Protein AF-A0A8J3FT54-F1 (afdb_monomer_lite)

Radius of gyration: 15.48 Å; chains: 1; bounding box: 40×17×42 Å

Organism: NCBI:txid907463

Structure (mmCIF, N/CA/C/O backbone):
data_AF-A0A8J3FT54-F1
#
_entry.id   AF-A0A8J3FT54-F1
#
loop_
_atom_site.group_PDB
_atom_site.id
_atom_site.type_symbol
_atom_site.label_atom_id
_atom_site.label_alt_id
_atom_site.label_comp_id
_atom_site.label_asym_id
_atom_site.label_entity_id
_atom_site.label_seq_id
_atom_site.pdbx_PDB_ins_code
_atom_site.Cartn_x
_atom_site.Cartn_y
_atom_site.Cartn_z
_atom_site.occupancy
_atom_site.B_iso_or_equiv
_atom_site.auth_seq_id
_atom_site.auth_comp_id
_atom_site.auth_asym_id
_atom_site.auth_atom_id
_atom_site.pdbx_PDB_model_num
ATOM 1 N N . MET A 1 1 ? -14.336 -5.788 22.517 1.00 67.94 1 MET A N 1
ATOM 2 C CA . MET A 1 1 ? -13.208 -5.241 21.739 1.00 67.94 1 MET A CA 1
ATOM 3 C C . MET A 1 1 ? -12.511 -6.370 20.991 1.00 67.94 1 MET A C 1
ATOM 5 O O . MET A 1 1 ? -11.539 -6.929 21.497 1.00 67.94 1 MET A O 1
ATOM 9 N N . PRO A 1 2 ? -13.060 -6.794 19.843 1.00 91.25 2 PRO A N 1
ATOM 10 C CA . PRO A 1 2 ? -12.385 -7.735 18.964 1.00 91.25 2 PRO A CA 1
ATOM 11 C C . PRO A 1 2 ? -11.305 -7.033 18.124 1.00 91.25 2 PRO A C 1
ATOM 13 O O . PRO A 1 2 ? -11.436 -5.866 17.748 1.00 91.25 2 PRO A O 1
ATOM 16 N N . VAL A 1 3 ? -10.234 -7.771 17.824 1.00 96.88 3 VAL A N 1
ATOM 17 C CA . VAL A 1 3 ? -9.240 -7.382 16.816 1.00 96.88 3 VAL A CA 1
ATOM 18 C C . VAL A 1 3 ? -9.645 -8.022 15.494 1.00 96.88 3 VAL A C 1
ATOM 20 O O . VAL A 1 3 ? -9.803 -9.240 15.416 1.00 96.88 3 VAL A O 1
ATOM 23 N N . GLU A 1 4 ? -9.815 -7.203 14.462 1.00 97.88 4 GLU A N 1
ATOM 24 C CA . GLU A 1 4 ? -10.131 -7.642 13.105 1.00 97.88 4 GLU A CA 1
ATOM 25 C C . GLU A 1 4 ? -8.959 -7.386 12.152 1.00 97.88 4 GLU A C 1
ATOM 27 O O . GLU A 1 4 ? -8.192 -6.434 12.306 1.00 97.88 4 GLU A O 1
ATOM 32 N N . PHE A 1 5 ? -8.865 -8.222 11.118 1.00 98.19 5 PHE A N 1
ATOM 33 C CA . PHE A 1 5 ? -7.822 -8.163 10.099 1.00 98.19 5 PHE A CA 1
ATOM 34 C C . PHE A 1 5 ? -8.448 -8.004 8.713 1.00 98.19 5 PHE A C 1
ATOM 36 O O . PHE A 1 5 ? -9.404 -8.705 8.361 1.00 98.19 5 PHE A O 1
ATOM 43 N N . ARG A 1 6 ? -7.891 -7.105 7.900 1.00 98.38 6 ARG A N 1
ATOM 44 C CA . ARG A 1 6 ? -8.243 -6.938 6.485 1.00 98.38 6 ARG A CA 1
ATOM 45 C C . ARG A 1 6 ? -6.973 -6.858 5.659 1.00 98.38 6 ARG A C 1
ATOM 47 O O . ARG A 1 6 ? -6.067 -6.101 5.986 1.00 98.38 6 ARG A O 1
ATOM 54 N N . THR A 1 7 ? -6.918 -7.612 4.572 1.00 98.31 7 THR A N 1
ATOM 55 C CA . THR A 1 7 ? -5.847 -7.506 3.583 1.00 98.31 7 THR A CA 1
ATOM 56 C C . THR A 1 7 ? -6.345 -6.737 2.369 1.00 98.31 7 THR A C 1
ATOM 58 O O . THR A 1 7 ? -7.500 -6.870 1.966 1.00 98.31 7 THR A O 1
ATOM 61 N N . SER A 1 8 ? -5.478 -5.915 1.788 1.00 98.31 8 SER A N 1
ATOM 62 C CA . SER A 1 8 ? -5.768 -5.192 0.552 1.00 98.31 8 SER A CA 1
ATOM 63 C C . SER A 1 8 ? -4.503 -5.094 -0.289 1.00 98.31 8 SER A C 1
ATOM 65 O O . SER A 1 8 ? -3.436 -4.776 0.236 1.00 98.31 8 SER A O 1
ATOM 67 N N . SER A 1 9 ? -4.611 -5.413 -1.578 1.00 98.38 9 SER A N 1
ATOM 68 C CA . SER A 1 9 ? -3.492 -5.347 -2.519 1.00 98.38 9 SER A CA 1
ATOM 69 C C . SER A 1 9 ? -3.653 -4.133 -3.422 1.00 98.38 9 SER A C 1
ATOM 71 O O . SER A 1 9 ? -4.666 -3.984 -4.106 1.00 98.38 9 SER A O 1
ATOM 73 N N . ILE A 1 10 ? -2.658 -3.252 -3.397 1.00 98.50 10 ILE A N 1
ATOM 74 C CA . ILE A 1 10 ? -2.606 -2.026 -4.182 1.00 98.50 10 ILE A CA 1
ATOM 75 C C . ILE A 1 10 ? -1.731 -2.273 -5.401 1.00 98.50 10 ILE A C 1
ATOM 77 O O . ILE A 1 10 ? -0.569 -2.658 -5.282 1.00 98.50 10 ILE A O 1
ATOM 81 N N . THR A 1 11 ? -2.304 -2.045 -6.581 1.00 98.44 11 THR A N 1
ATOM 82 C CA . THR A 1 11 ? -1.563 -2.112 -7.842 1.00 98.44 11 THR A CA 1
ATOM 83 C C . THR A 1 11 ? -0.640 -0.906 -7.959 1.00 98.44 11 THR A C 1
ATOM 85 O O . THR A 1 11 ? -1.077 0.235 -7.814 1.00 98.44 11 THR A O 1
ATOM 88 N N . ILE A 1 12 ? 0.627 -1.166 -8.268 1.00 98.31 12 ILE A N 1
ATOM 89 C CA . ILE A 1 12 ? 1.612 -0.152 -8.621 1.00 98.31 12 ILE A CA 1
ATOM 90 C C . ILE A 1 12 ? 1.605 -0.002 -10.149 1.00 98.31 12 ILE A C 1
ATOM 92 O O . ILE A 1 12 ? 2.003 -0.937 -10.853 1.00 98.31 12 ILE A O 1
ATOM 96 N N . PRO A 1 13 ? 1.130 1.137 -10.686 1.00 97.62 13 PRO A N 1
ATOM 97 C CA . PRO A 1 13 ? 1.031 1.340 -12.121 1.00 97.62 13 PRO A CA 1
ATOM 98 C C . PRO A 1 13 ? 2.414 1.495 -12.757 1.00 97.62 13 PRO A C 1
ATOM 100 O O . PRO A 1 13 ? 3.357 1.991 -12.135 1.00 97.62 13 PRO A O 1
ATOM 103 N N . ASN A 1 14 ? 2.493 1.117 -14.032 1.00 97.69 14 ASN A N 1
ATOM 104 C CA . ASN A 1 14 ? 3.701 1.230 -14.840 1.00 97.69 14 ASN A CA 1
ATOM 105 C C . ASN A 1 14 ? 4.275 2.658 -14.844 1.00 97.69 14 ASN A C 1
ATOM 107 O O . ASN A 1 14 ? 3.553 3.643 -15.022 1.00 97.69 14 ASN A O 1
ATOM 111 N N . GLY A 1 15 ? 5.588 2.757 -14.648 1.00 96.94 15 GLY A N 1
ATOM 112 C CA . GLY A 1 15 ? 6.391 3.952 -14.914 1.00 96.94 15 GLY A CA 1
ATOM 113 C C . GLY A 1 15 ? 7.526 4.108 -13.905 1.00 96.94 15 GLY A C 1
ATOM 114 O O . GLY A 1 15 ? 7.842 3.169 -13.183 1.00 96.94 15 GLY A O 1
ATOM 115 N N . THR A 1 16 ? 8.137 5.287 -13.861 1.00 96.12 16 THR A N 1
ATOM 116 C CA . THR A 1 16 ? 9.366 5.548 -13.099 1.00 96.12 16 THR A CA 1
ATOM 117 C C . THR A 1 16 ? 9.105 6.282 -11.778 1.00 96.12 16 THR A C 1
ATOM 119 O O . THR A 1 16 ? 8.020 6.827 -11.543 1.00 96.12 16 THR A O 1
ATOM 122 N N . GLY A 1 17 ? 10.123 6.315 -10.911 1.00 96.62 17 GLY A N 1
ATOM 123 C CA . GLY A 1 17 ? 10.129 7.092 -9.668 1.00 96.62 17 GLY A CA 1
ATOM 124 C C . GLY A 1 17 ? 9.360 6.470 -8.495 1.00 96.62 17 GLY A C 1
ATOM 125 O O . GLY A 1 17 ? 8.767 5.394 -8.589 1.00 96.62 17 GLY A O 1
ATOM 126 N N . ARG A 1 18 ? 9.385 7.159 -7.348 1.00 97.50 18 ARG A N 1
ATOM 127 C CA . ARG A 1 18 ? 8.654 6.749 -6.139 1.00 97.50 18 ARG A CA 1
ATOM 128 C C . ARG A 1 18 ? 7.144 6.833 -6.380 1.00 97.50 18 ARG A C 1
ATOM 130 O O . ARG A 1 18 ? 6.642 7.820 -6.919 1.00 97.50 18 ARG A O 1
ATOM 137 N N . ARG A 1 19 ? 6.410 5.806 -5.959 1.00 98.00 19 ARG A N 1
ATOM 138 C CA . ARG A 1 19 ? 4.944 5.742 -6.000 1.00 98.00 19 ARG A CA 1
ATOM 139 C C . ARG A 1 19 ? 4.390 5.900 -4.599 1.00 98.00 19 ARG A C 1
ATOM 141 O O . ARG A 1 19 ? 4.971 5.390 -3.652 1.00 98.00 19 ARG A O 1
ATOM 148 N N . SER A 1 20 ? 3.266 6.596 -4.493 1.00 98.31 20 SER A N 1
ATOM 149 C CA . SER A 1 20 ? 2.562 6.854 -3.240 1.00 98.31 20 SER A CA 1
ATOM 150 C C . SER A 1 20 ? 1.066 6.767 -3.535 1.00 98.31 20 SER A C 1
ATOM 152 O O . SER A 1 20 ? 0.524 7.604 -4.258 1.00 98.31 20 SER A O 1
ATOM 154 N N . ILE A 1 21 ? 0.419 5.685 -3.097 1.00 98.56 21 ILE A N 1
ATOM 155 C CA . ILE A 1 21 ? -0.959 5.336 -3.474 1.00 98.56 21 ILE A CA 1
ATOM 156 C C . ILE A 1 21 ? -1.750 5.008 -2.213 1.00 98.56 21 ILE A C 1
ATOM 158 O O . ILE A 1 21 ? -1.299 4.232 -1.373 1.00 98.56 21 ILE A O 1
ATOM 162 N N . GLN A 1 22 ? -2.942 5.587 -2.080 1.00 98.50 22 GLN A N 1
ATOM 163 C CA . GLN A 1 22 ? -3.827 5.293 -0.957 1.00 98.50 22 GLN A CA 1
ATOM 164 C C . GLN A 1 22 ? -4.757 4.119 -1.263 1.00 98.50 22 GLN A C 1
ATOM 166 O O . GLN A 1 22 ? -5.276 3.983 -2.371 1.00 98.50 22 GLN A O 1
ATOM 171 N N . GLY A 1 23 ? -4.988 3.296 -0.247 1.00 98.25 23 GLY A N 1
ATOM 172 C CA . GLY A 1 23 ? -5.979 2.234 -0.224 1.00 98.25 23 GLY A CA 1
ATOM 173 C C . GLY A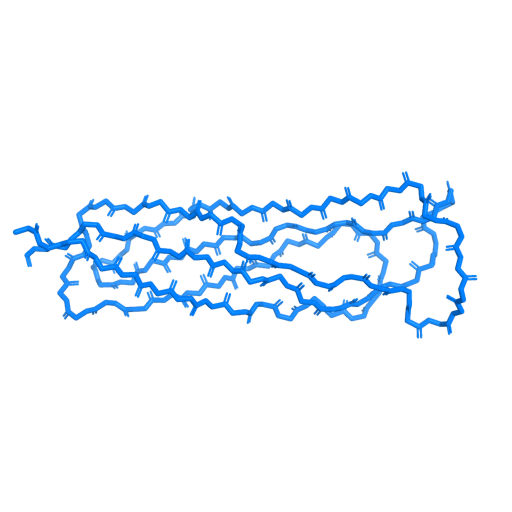 1 23 ? -6.940 2.411 0.943 1.00 98.25 23 GLY A C 1
ATOM 174 O O . GLY A 1 23 ? -6.655 3.126 1.905 1.00 98.25 23 GLY A O 1
ATOM 175 N N . THR A 1 24 ? -8.086 1.738 0.877 1.00 98.50 24 THR A N 1
ATOM 176 C CA . THR A 1 24 ? -9.041 1.705 1.989 1.00 98.50 24 THR A CA 1
ATOM 177 C C . THR A 1 24 ? -9.489 0.282 2.283 1.00 98.50 24 THR A C 1
ATOM 179 O O . THR A 1 24 ? -9.528 -0.576 1.400 1.00 98.50 24 THR A O 1
ATOM 182 N N . VAL A 1 25 ? -9.831 0.035 3.544 1.00 98.56 25 VAL A N 1
ATOM 183 C CA . VAL A 1 25 ? -10.562 -1.156 3.987 1.00 98.56 25 VAL A CA 1
ATOM 184 C C . VAL A 1 25 ? -11.698 -0.724 4.906 1.00 98.56 25 VAL A C 1
ATOM 186 O O . VAL A 1 25 ? -11.600 0.294 5.590 1.00 98.56 25 VAL A O 1
ATOM 189 N N . THR A 1 26 ? -12.783 -1.494 4.926 1.00 98.38 26 THR A N 1
ATOM 190 C CA . THR A 1 26 ? -13.940 -1.228 5.791 1.00 98.38 26 THR A CA 1
ATOM 191 C C . THR A 1 26 ? -14.181 -2.408 6.730 1.00 98.38 26 THR A C 1
ATOM 193 O O . THR A 1 26 ? -14.089 -3.567 6.320 1.00 98.38 26 THR A O 1
ATOM 196 N N . PHE A 1 27 ? -14.478 -2.102 7.990 1.00 97.50 27 PHE A N 1
ATOM 197 C CA . PHE A 1 27 ? -14.775 -3.057 9.057 1.00 97.50 27 PHE A CA 1
ATOM 198 C C . PHE A 1 27 ? -16.277 -3.112 9.367 1.00 97.50 27 PHE A C 1
ATOM 200 O O . PHE A 1 27 ? -17.059 -2.278 8.900 1.00 97.50 27 PHE A O 1
ATOM 207 N N . GLY A 1 28 ? -16.700 -4.131 10.123 1.00 95.94 28 GLY A N 1
ATOM 208 C CA . GLY A 1 28 ? -18.112 -4.326 10.464 1.00 95.94 28 GLY A CA 1
ATOM 209 C C . GLY A 1 28 ? -18.649 -3.234 11.393 1.00 95.94 28 GLY A C 1
ATOM 210 O O . GLY A 1 28 ? -19.732 -2.6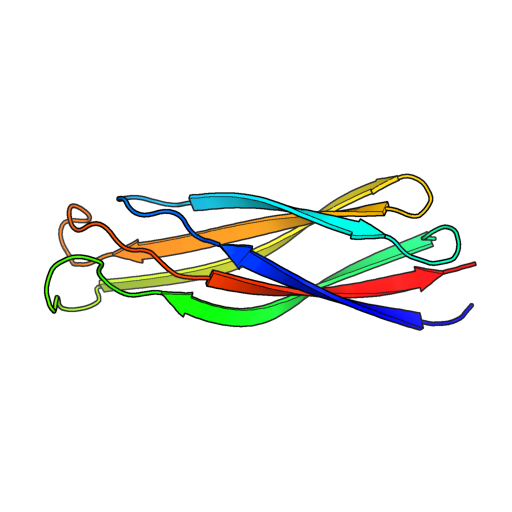92 11.153 1.00 95.94 28 GLY A O 1
ATOM 211 N N . THR A 1 29 ? -17.863 -2.873 12.409 1.00 96.94 29 THR A N 1
ATOM 212 C CA . THR A 1 29 ? -18.166 -1.821 13.391 1.00 96.94 29 THR A CA 1
ATOM 213 C C . THR A 1 29 ? -17.116 -0.709 13.349 1.00 96.94 29 THR A C 1
ATOM 215 O O . THR A 1 29 ? -16.193 -0.731 12.528 1.00 96.94 29 THR A O 1
ATOM 218 N N . ASN A 1 30 ? -17.308 0.339 14.157 1.00 97.81 30 ASN A N 1
ATOM 219 C CA . ASN A 1 30 ? -16.388 1.472 14.166 1.00 97.81 30 ASN A CA 1
ATOM 220 C C . ASN A 1 30 ? -15.003 1.041 14.647 1.00 97.81 30 ASN A C 1
ATOM 222 O O . ASN A 1 30 ? -14.866 0.295 15.619 1.00 97.81 30 ASN A O 1
ATOM 226 N N . VAL A 1 31 ? -13.986 1.574 13.980 1.00 98.19 31 VAL A N 1
ATOM 227 C CA . VAL A 1 31 ? -12.584 1.357 14.308 1.00 98.19 31 VAL A CA 1
ATOM 228 C C . VAL A 1 31 ? -12.159 2.376 15.359 1.00 98.19 31 VAL A C 1
ATOM 230 O O . VAL A 1 31 ? -12.359 3.578 15.190 1.00 98.19 31 VAL A O 1
ATOM 233 N N . ILE A 1 32 ? -11.559 1.886 16.440 1.00 97.75 32 ILE A N 1
ATOM 234 C CA . ILE A 1 32 ? -11.046 2.705 17.546 1.00 97.75 32 ILE A CA 1
ATOM 235 C C . ILE A 1 32 ? -9.581 3.069 17.287 1.00 97.75 32 ILE A C 1
ATOM 237 O O . ILE A 1 32 ? -9.186 4.227 17.396 1.00 97.75 32 ILE A O 1
ATOM 241 N N . ARG A 1 33 ? -8.778 2.070 16.909 1.00 97.81 33 ARG A N 1
ATOM 242 C CA . ARG A 1 33 ? -7.370 2.205 16.513 1.00 97.81 33 ARG A CA 1
ATOM 243 C C . ARG A 1 33 ? -7.052 1.198 15.421 1.00 97.81 33 ARG A C 1
ATOM 245 O O . ARG A 1 33 ? -7.653 0.126 15.371 1.00 97.81 33 ARG A O 1
ATOM 252 N N . ALA A 1 34 ? -6.080 1.526 14.584 1.00 98.44 34 ALA A N 1
ATOM 253 C CA . ALA A 1 34 ? -5.586 0.623 13.562 1.00 98.44 34 ALA A CA 1
ATOM 254 C C . ALA A 1 34 ? -4.068 0.727 13.425 1.00 98.44 34 ALA A C 1
ATOM 256 O O . ALA A 1 34 ? -3.484 1.784 13.658 1.00 98.44 34 ALA A O 1
ATOM 257 N N . GLY A 1 35 ? -3.456 -0.380 13.025 1.00 98.56 35 GLY A N 1
ATOM 258 C CA . GLY A 1 35 ? -2.111 -0.437 12.474 1.00 98.56 35 GLY A CA 1
ATOM 259 C C . GLY A 1 35 ? -2.161 -1.005 11.060 1.00 98.56 35 GLY A C 1
ATOM 260 O O . GLY A 1 35 ? -3.117 -1.691 10.686 1.00 98.56 35 GLY A O 1
ATOM 261 N N . VAL A 1 36 ? -1.127 -0.729 10.275 1.00 98.75 36 VAL A N 1
A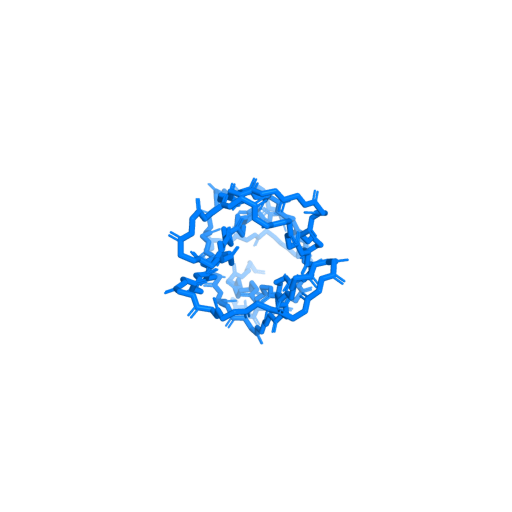TOM 262 C CA . VAL A 1 36 ? -0.909 -1.369 8.979 1.00 98.75 36 VAL A CA 1
ATOM 263 C C . VAL A 1 36 ? 0.469 -2.012 8.972 1.00 98.75 36 VAL A C 1
ATOM 265 O O . VAL A 1 36 ? 1.403 -1.492 9.577 1.00 98.75 36 VAL A O 1
ATOM 268 N N . ALA A 1 37 ? 0.574 -3.164 8.324 1.00 98.50 37 ALA A N 1
ATOM 269 C CA . ALA A 1 37 ? 1.828 -3.854 8.097 1.00 98.50 37 ALA A CA 1
ATOM 270 C C . ALA A 1 37 ? 1.969 -4.217 6.618 1.00 98.50 37 ALA A C 1
ATOM 272 O O . ALA A 1 37 ? 0.995 -4.616 5.965 1.00 98.50 37 ALA A O 1
ATOM 273 N N . LEU A 1 38 ? 3.199 -4.147 6.115 1.00 98.38 38 LEU A N 1
ATOM 274 C CA . LEU A 1 38 ? 3.566 -4.722 4.830 1.00 98.38 38 LEU A CA 1
ATOM 275 C C . LEU A 1 38 ? 3.383 -6.245 4.898 1.00 98.38 38 LEU A C 1
ATOM 277 O O . LEU A 1 38 ? 4.040 -6.922 5.685 1.00 98.38 38 LEU A O 1
ATOM 281 N N . ASN A 1 39 ? 2.482 -6.784 4.078 1.00 98.38 39 ASN A N 1
ATOM 282 C CA . ASN A 1 39 ? 2.138 -8.211 4.061 1.00 98.38 39 ASN A CA 1
ATOM 283 C C . ASN A 1 39 ? 2.733 -8.955 2.852 1.00 98.38 39 ASN A C 1
ATOM 285 O O . ASN A 1 39 ? 2.701 -10.180 2.782 1.00 98.38 39 ASN A O 1
ATOM 289 N N . GLY A 1 40 ? 3.260 -8.223 1.873 1.00 98.06 40 GLY A N 1
ATOM 290 C CA . GLY A 1 40 ? 3.963 -8.774 0.718 1.00 98.06 40 GLY A CA 1
ATOM 291 C C . GLY A 1 40 ? 3.966 -7.799 -0.448 1.00 98.06 40 GLY A C 1
ATOM 292 O O . GLY A 1 40 ? 3.169 -6.868 -0.483 1.00 98.06 40 GLY A O 1
ATOM 293 N N . PHE A 1 41 ? 4.846 -8.005 -1.418 1.00 98.50 41 PHE A N 1
ATOM 294 C CA . PHE A 1 41 ? 4.901 -7.188 -2.626 1.00 98.50 41 PHE A CA 1
ATOM 295 C C . PHE A 1 41 ? 5.559 -7.962 -3.768 1.00 98.50 41 PHE A C 1
ATOM 297 O O . PHE A 1 41 ? 6.290 -8.927 -3.544 1.00 98.50 41 PHE A O 1
ATOM 304 N N . LYS A 1 42 ? 5.299 -7.516 -4.994 1.00 98.12 42 LYS A N 1
ATOM 305 C CA . LYS A 1 42 ? 6.093 -7.835 -6.179 1.00 98.12 42 LYS A CA 1
ATOM 306 C C . LYS A 1 42 ? 6.308 -6.528 -6.920 1.00 98.12 42 LYS A C 1
ATOM 308 O O . LYS A 1 42 ? 5.327 -5.874 -7.256 1.00 98.12 42 LYS A O 1
ATOM 313 N N . LEU A 1 43 ? 7.558 -6.183 -7.186 1.00 97.88 43 LEU A N 1
ATOM 314 C CA . LEU A 1 43 ? 7.942 -5.082 -8.063 1.00 97.88 43 LEU A CA 1
ATOM 315 C C . LEU A 1 43 ? 8.905 -5.646 -9.096 1.00 97.88 43 LEU A C 1
ATOM 317 O O . LEU A 1 43 ? 9.731 -6.491 -8.757 1.00 97.88 43 LEU A O 1
ATOM 321 N N . ASP A 1 44 ? 8.738 -5.232 -10.343 1.00 97.44 44 ASP A N 1
ATOM 322 C CA . ASP A 1 44 ? 9.540 -5.735 -11.449 1.00 97.44 44 ASP A CA 1
ATOM 323 C C . ASP A 1 44 ? 9.658 -4.677 -12.543 1.00 97.44 44 ASP A C 1
ATOM 325 O O . ASP A 1 44 ? 8.737 -3.863 -12.724 1.00 97.44 44 ASP A O 1
ATOM 329 N N . TYR A 1 45 ? 10.765 -4.707 -13.281 1.00 97.44 45 TYR A N 1
ATOM 330 C CA . TYR A 1 45 ? 10.913 -3.865 -14.461 1.00 97.44 45 TYR A CA 1
ATOM 331 C C . TYR A 1 45 ? 9.884 -4.284 -15.502 1.00 97.44 45 TYR A C 1
ATOM 333 O O . TYR A 1 45 ? 9.607 -5.463 -15.720 1.00 97.44 45 TYR A O 1
ATOM 341 N N . ALA A 1 46 ? 9.258 -3.297 -16.127 1.00 93.75 46 ALA A N 1
ATOM 342 C CA . ALA A 1 46 ? 8.178 -3.550 -17.068 1.00 93.75 46 ALA A CA 1
ATOM 343 C C . ALA A 1 46 ? 8.660 -3.764 -18.510 1.00 93.75 46 ALA A C 1
ATOM 345 O O . ALA A 1 46 ? 7.850 -4.082 -19.381 1.00 93.75 46 ALA A O 1
ATOM 346 N N . ASN A 1 47 ? 9.946 -3.534 -18.769 1.00 87.44 47 ASN A N 1
ATOM 347 C CA . ASN A 1 47 ? 10.585 -3.610 -20.077 1.00 87.44 47 ASN A CA 1
ATOM 348 C C . 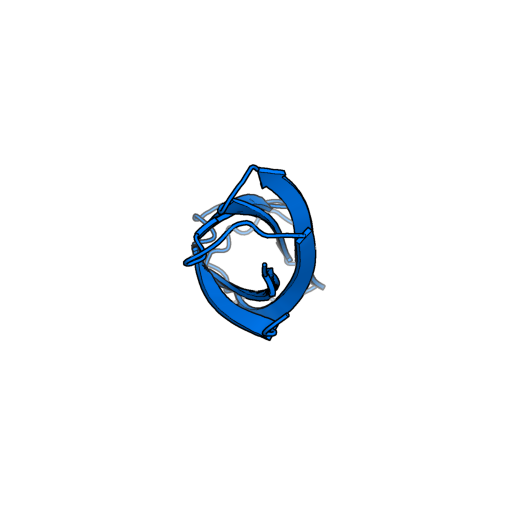ASN A 1 47 ? 11.533 -4.821 -20.170 1.00 87.44 47 ASN A C 1
ATOM 350 O O . ASN A 1 47 ? 11.146 -5.859 -20.707 1.00 87.44 47 ASN A O 1
ATOM 354 N N . SER A 1 48 ? 12.761 -4.683 -19.676 1.00 87.25 48 SER A N 1
ATOM 355 C CA . SER A 1 48 ? 13.857 -5.651 -19.748 1.00 87.25 48 SER A CA 1
ATOM 356 C C . SER A 1 48 ? 14.365 -6.005 -18.352 1.00 87.25 48 SER A C 1
ATOM 358 O O . SER A 1 48 ? 13.926 -5.438 -17.360 1.00 87.25 48 SER A O 1
ATOM 360 N N . ASP A 1 49 ? 15.271 -6.977 -18.268 1.00 83.88 49 ASP A N 1
ATOM 361 C CA . ASP A 1 49 ? 16.014 -7.229 -17.035 1.00 83.88 49 ASP A CA 1
ATOM 362 C C . ASP A 1 49 ? 17.062 -6.125 -16.828 1.00 83.88 49 ASP A C 1
ATOM 364 O O . ASP A 1 49 ? 17.841 -5.823 -17.737 1.00 83.88 49 ASP A O 1
ATOM 368 N N . HIS A 1 50 ? 17.073 -5.529 -15.637 1.00 90.38 50 HIS A N 1
ATOM 369 C CA . HIS A 1 50 ? 18.039 -4.512 -15.227 1.00 90.38 50 HIS A CA 1
ATOM 370 C C . HIS A 1 50 ? 18.555 -4.834 -13.825 1.00 90.38 50 HIS A C 1
ATOM 372 O O . HIS A 1 50 ? 17.868 -5.423 -12.990 1.00 90.38 50 HIS A O 1
ATOM 378 N N . HIS A 1 51 ? 19.778 -4.402 -13.528 1.00 94.12 51 HIS A N 1
ATOM 379 C CA . HIS A 1 51 ? 20.343 -4.577 -12.195 1.00 94.12 51 HIS A CA 1
ATOM 380 C C . HIS A 1 51 ? 19.633 -3.664 -11.194 1.00 94.12 51 HIS A C 1
ATOM 382 O O . HIS A 1 51 ? 19.618 -2.444 -11.350 1.00 94.12 51 HIS A O 1
ATOM 388 N N . ILE A 1 52 ? 19.076 -4.253 -10.138 1.00 95.69 52 ILE A N 1
ATOM 389 C CA . ILE A 1 52 ? 18.427 -3.510 -9.056 1.00 95.69 52 ILE A CA 1
ATOM 390 C C . ILE A 1 52 ? 19.475 -2.704 -8.287 1.00 95.69 52 ILE A C 1
ATOM 392 O O . ILE A 1 52 ? 20.490 -3.245 -7.847 1.00 95.69 52 ILE A O 1
ATOM 396 N N . ASN A 1 53 ? 19.190 -1.423 -8.076 1.00 96.69 53 ASN A N 1
ATOM 397 C CA . ASN A 1 53 ? 19.953 -0.537 -7.201 1.00 96.69 53 ASN A CA 1
ATOM 398 C C . ASN A 1 53 ? 19.149 -0.165 -5.945 1.00 96.69 53 ASN A C 1
ATOM 400 O O . ASN A 1 53 ? 19.702 -0.107 -4.850 1.00 96.69 53 ASN A O 1
ATOM 404 N N . VAL A 1 54 ? 17.839 0.058 -6.092 1.00 96.62 54 VAL A N 1
ATOM 405 C CA . VAL A 1 54 ? 16.928 0.413 -4.997 1.00 96.62 54 VAL A CA 1
ATOM 406 C C . VAL A 1 54 ? 15.689 -0.471 -5.032 1.00 96.62 54 VAL A C 1
ATOM 408 O O . VAL A 1 54 ? 15.063 -0.640 -6.077 1.00 96.62 54 VAL A O 1
ATOM 411 N N . LEU A 1 55 ? 15.311 -0.965 -3.854 1.00 97.38 55 LEU A N 1
ATOM 412 C CA . LEU A 1 55 ? 14.017 -1.569 -3.574 1.00 97.38 55 LEU A CA 1
ATOM 413 C C . LEU A 1 55 ? 13.490 -1.002 -2.251 1.00 97.38 55 LEU A C 1
ATOM 415 O O . LEU A 1 55 ? 14.104 -1.192 -1.204 1.00 97.38 55 LEU A O 1
ATOM 419 N N . GLU A 1 56 ? 12.341 -0.338 -2.306 1.00 97.75 56 GLU A N 1
ATOM 420 C CA . GLU A 1 56 ? 11.608 0.181 -1.154 1.00 97.75 56 GLU A CA 1
ATOM 421 C C . GLU A 1 56 ? 10.131 -0.212 -1.275 1.00 97.75 56 GLU A C 1
ATOM 423 O O . GLU A 1 56 ? 9.530 -0.091 -2.346 1.00 97.75 56 GLU A O 1
ATOM 428 N N . ALA A 1 57 ? 9.549 -0.671 -0.170 1.00 98.12 57 ALA A N 1
ATOM 429 C CA . ALA A 1 57 ? 8.116 -0.861 -0.006 1.00 98.12 57 ALA A CA 1
ATOM 430 C C . ALA A 1 57 ? 7.749 -0.496 1.435 1.00 98.12 57 ALA A C 1
ATOM 432 O O . ALA A 1 57 ? 8.345 -1.025 2.374 1.00 98.12 57 ALA A O 1
ATOM 433 N N . ASP A 1 58 ? 6.777 0.392 1.597 1.00 98.25 58 ASP A N 1
ATOM 434 C CA . ASP A 1 58 ? 6.362 0.938 2.885 1.00 98.25 58 ASP A CA 1
ATOM 435 C C . ASP A 1 58 ? 4.832 1.047 2.975 1.00 98.25 58 ASP A C 1
ATOM 437 O O . ASP A 1 58 ? 4.131 1.132 1.957 1.00 98.25 58 ASP A O 1
ATOM 441 N N . THR A 1 59 ? 4.307 0.998 4.202 1.00 98.56 59 THR A N 1
ATOM 442 C CA . THR A 1 59 ? 2.877 1.150 4.473 1.00 98.56 59 THR A CA 1
ATOM 443 C C . THR A 1 59 ? 2.621 2.008 5.705 1.00 98.56 59 THR A C 1
ATOM 445 O O . THR A 1 59 ? 3.079 1.663 6.792 1.00 98.56 59 THR A O 1
ATOM 448 N N . ASP A 1 60 ? 1.748 3.006 5.568 1.00 98.62 60 ASP A N 1
ATOM 449 C CA . ASP A 1 60 ? 1.346 3.912 6.650 1.00 98.62 60 ASP A CA 1
ATOM 450 C C . ASP A 1 60 ? -0.173 3.960 6.835 1.00 98.62 60 ASP A C 1
ATOM 452 O O . ASP A 1 60 ? -0.933 3.915 5.864 1.00 98.62 60 ASP A O 1
ATOM 456 N N . ILE A 1 61 ? -0.643 4.154 8.070 1.00 98.50 61 ILE A N 1
ATOM 457 C CA . ILE A 1 61 ? -2.024 4.598 8.303 1.00 98.50 61 ILE A CA 1
ATOM 458 C C . ILE A 1 61 ? -2.122 6.087 7.961 1.00 98.50 61 ILE A C 1
ATOM 460 O O . ILE A 1 61 ? -1.358 6.899 8.472 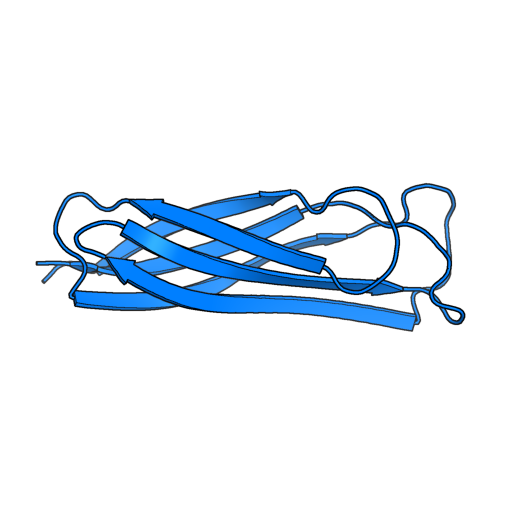1.00 98.50 61 ILE A O 1
ATOM 464 N N . VAL A 1 62 ? -3.104 6.451 7.134 1.00 98.69 62 VAL A N 1
ATOM 465 C CA . VAL A 1 62 ? -3.395 7.848 6.779 1.00 98.69 62 VAL A CA 1
ATOM 466 C C . VAL A 1 62 ? -4.503 8.403 7.664 1.00 98.69 62 VAL A C 1
ATOM 468 O O . VAL A 1 62 ? -4.385 9.505 8.195 1.00 98.69 62 VAL A O 1
ATOM 471 N N . SER A 1 63 ? -5.602 7.661 7.814 1.00 98.62 63 SER A N 1
ATOM 472 C CA . SER A 1 63 ? -6.735 8.094 8.630 1.00 98.62 63 SER A CA 1
ATOM 473 C C . SER A 1 63 ? -7.661 6.943 9.012 1.00 98.62 63 SER A C 1
ATOM 475 O O . SER A 1 63 ? -7.671 5.876 8.396 1.00 98.62 63 SER A O 1
ATOM 477 N N . ILE A 1 64 ? -8.471 7.188 10.040 1.00 98.56 64 ILE A N 1
ATOM 478 C CA . ILE A 1 64 ? -9.573 6.328 10.466 1.00 98.56 64 ILE A CA 1
ATOM 479 C C . ILE A 1 64 ? -10.832 7.197 10.471 1.00 98.56 64 ILE A C 1
ATOM 481 O O . ILE A 1 64 ? -10.846 8.263 11.085 1.00 98.56 64 ILE A O 1
ATOM 485 N N . SER A 1 65 ? -11.882 6.762 9.776 1.00 98.44 65 SER A N 1
ATOM 486 C CA . SER A 1 65 ? -13.165 7.463 9.710 1.00 98.44 65 SER A CA 1
ATOM 487 C C . SER A 1 65 ? -14.315 6.472 9.861 1.00 98.44 65 SER A C 1
ATOM 489 O O . SER A 1 65 ? -14.639 5.711 8.946 1.00 98.44 65 SER A O 1
ATOM 491 N N . GLY A 1 66 ? -14.916 6.445 11.054 1.00 97.94 66 GLY A N 1
ATOM 492 C CA . GLY A 1 66 ? -15.962 5.486 11.406 1.00 97.94 66 GLY A CA 1
ATOM 493 C C . GLY A 1 66 ? -15.469 4.047 11.264 1.00 97.94 66 GLY A C 1
ATOM 494 O O . GLY A 1 66 ? -14.664 3.574 12.059 1.00 97.94 66 GLY A O 1
ATOM 495 N N . ARG A 1 67 ? -15.953 3.351 10.234 1.00 98.31 67 ARG A N 1
ATOM 496 C CA . ARG A 1 67 ? -15.622 1.945 9.943 1.00 98.31 67 ARG A CA 1
ATOM 497 C C . ARG A 1 67 ? -14.496 1.780 8.925 1.00 98.31 67 ARG A C 1
ATOM 499 O O . ARG A 1 67 ? -14.085 0.655 8.649 1.00 98.31 67 ARG A O 1
ATOM 506 N N . THR A 1 68 ? -14.045 2.871 8.317 1.00 98.62 68 THR A N 1
ATOM 507 C CA . THR A 1 68 ? -13.096 2.847 7.206 1.00 98.62 68 THR A CA 1
ATOM 508 C C . THR A 1 68 ? -11.720 3.270 7.690 1.00 98.62 68 THR A C 1
ATOM 510 O O . THR A 1 68 ? -11.569 4.295 8.355 1.00 98.62 68 THR A O 1
ATOM 513 N N . VAL A 1 69 ? -10.713 2.482 7.328 1.00 98.81 69 VAL A N 1
ATOM 514 C CA . VAL A 1 69 ? -9.303 2.819 7.518 1.00 98.81 69 VAL A CA 1
ATOM 515 C C . VAL A 1 69 ? -8.709 3.120 6.153 1.00 98.81 69 VAL A C 1
ATOM 517 O O . VAL A 1 69 ? -8.793 2.289 5.244 1.00 98.81 69 VAL A O 1
ATOM 520 N N . THR A 1 70 ? -8.103 4.294 6.028 1.00 98.81 70 THR A N 1
ATOM 521 C CA . THR A 1 70 ? -7.307 4.684 4.867 1.00 98.81 70 THR A CA 1
ATOM 522 C C . THR A 1 70 ? -5.843 4.470 5.203 1.00 98.81 70 THR A C 1
ATOM 524 O O . THR A 1 70 ? -5.353 4.946 6.229 1.00 98.81 70 THR A O 1
ATOM 527 N N . PHE A 1 71 ? -5.138 3.769 4.328 1.00 98.75 71 PHE A N 1
ATOM 528 C CA . PHE A 1 71 ? -3.705 3.538 4.425 1.00 98.75 71 PHE A CA 1
ATOM 529 C C . PHE A 1 71 ? -3.025 4.003 3.141 1.00 98.75 71 PHE A C 1
ATOM 531 O O . PHE A 1 71 ? -3.669 4.196 2.109 1.00 98.75 71 PHE A O 1
ATOM 538 N N . ARG A 1 72 ? -1.715 4.190 3.204 1.00 98.75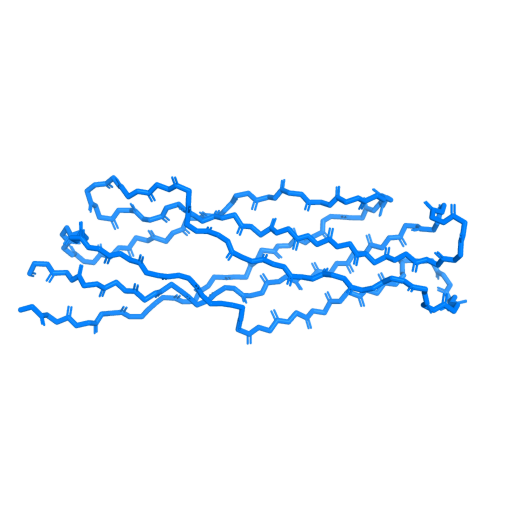 72 ARG A N 1
ATOM 539 C CA . ARG A 1 72 ? -0.865 4.525 2.072 1.00 98.75 72 ARG A CA 1
ATOM 540 C C . ARG A 1 72 ? 0.134 3.404 1.866 1.00 98.75 72 ARG A C 1
ATOM 542 O O . ARG A 1 72 ? 0.651 2.855 2.829 1.00 98.75 72 ARG A O 1
ATOM 549 N N . VAL A 1 73 ? 0.374 3.088 0.605 1.00 98.69 73 VAL A N 1
ATOM 550 C CA . VAL A 1 73 ? 1.494 2.285 0.136 1.00 98.69 73 VAL A CA 1
ATOM 551 C C . VAL A 1 73 ? 2.471 3.226 -0.537 1.00 98.69 73 VAL A C 1
ATOM 553 O O . VAL A 1 73 ? 2.073 3.992 -1.423 1.00 98.69 73 VAL A O 1
ATOM 556 N N . GLU A 1 74 ? 3.740 3.118 -0.174 1.00 98.50 74 GLU A N 1
ATOM 557 C CA . GLU A 1 74 ? 4.829 3.729 -0.921 1.00 98.50 74 GLU A CA 1
ATOM 558 C C . GLU A 1 74 ? 5.743 2.646 -1.484 1.00 98.50 74 GLU A C 1
ATOM 560 O O . GLU A 1 74 ? 5.985 1.623 -0.848 1.00 98.50 74 GLU A O 1
ATOM 565 N N . ALA A 1 75 ? 6.195 2.830 -2.720 1.00 98.38 75 ALA A N 1
ATOM 566 C CA . ALA A 1 75 ? 7.053 1.867 -3.394 1.00 98.38 75 ALA A CA 1
ATOM 567 C C . ALA A 1 75 ? 8.084 2.583 -4.261 1.00 98.38 75 ALA A C 1
ATOM 569 O O . ALA A 1 75 ? 7.783 3.610 -4.877 1.00 98.38 75 ALA A O 1
ATOM 570 N N . GLN A 1 76 ? 9.286 2.021 -4.329 1.00 98.00 76 GLN A N 1
ATOM 571 C CA . GLN A 1 76 ? 10.311 2.417 -5.280 1.00 98.00 76 GLN A CA 1
ATOM 572 C C . GLN A 1 76 ? 11.104 1.195 -5.725 1.00 98.00 76 GLN A C 1
ATOM 574 O O . GLN A 1 76 ? 11.606 0.431 -4.907 1.00 98.00 76 GLN A O 1
ATOM 579 N N . TYR A 1 77 ? 11.229 1.030 -7.034 1.00 97.94 77 TYR A N 1
ATOM 580 C CA . TYR A 1 77 ? 12.081 0.026 -7.646 1.00 97.94 77 TYR A CA 1
ATOM 581 C C . TYR A 1 77 ? 12.853 0.712 -8.760 1.00 97.94 77 TYR A C 1
ATOM 583 O O . TYR A 1 77 ? 12.248 1.345 -9.625 1.00 97.94 77 TYR A O 1
ATOM 591 N N . ALA A 1 78 ? 14.175 0.702 -8.667 1.00 97.19 78 ALA A N 1
ATOM 592 C CA . ALA A 1 78 ? 15.007 1.461 -9.583 1.00 97.19 78 ALA A CA 1
ATOM 593 C C . ALA A 1 78 ? 16.365 0.803 -9.781 1.00 97.19 78 ALA A C 1
ATOM 595 O O . ALA A 1 78 ? 16.926 0.178 -8.872 1.00 97.19 78 ALA A O 1
ATOM 596 N N . ASP A 1 79 ? 16.898 1.008 -10.974 1.00 95.56 79 ASP A N 1
ATOM 597 C CA . ASP A 1 79 ? 18.248 0.658 -11.356 1.00 95.56 79 ASP A CA 1
ATOM 598 C C . ASP A 1 79 ? 19.181 1.829 -10.973 1.00 95.56 79 ASP A C 1
ATOM 600 O O . ASP A 1 79 ? 18.860 2.680 -10.133 1.00 95.56 79 ASP A O 1
ATOM 604 N N . LYS A 1 80 ? 20.389 1.871 -11.534 1.00 95.88 80 LYS A N 1
ATOM 605 C CA . LYS A 1 80 ? 21.382 2.880 -11.158 1.00 95.88 80 LYS A CA 1
ATOM 606 C C . LYS A 1 80 ? 20.998 4.297 -11.599 1.00 95.88 80 LYS A C 1
ATOM 608 O O . LYS A 1 80 ? 21.382 5.247 -10.914 1.00 95.88 80 LYS A O 1
ATOM 613 N N . ASN A 1 81 ? 20.324 4.457 -12.736 1.00 94.50 81 ASN A N 1
ATOM 614 C CA . ASN A 1 81 ? 20.013 5.768 -13.320 1.00 94.50 81 ASN A CA 1
ATOM 615 C C . ASN A 1 81 ? 18.562 6.220 -13.047 1.00 94.50 81 ASN A C 1
ATOM 617 O O . ASN A 1 81 ? 18.269 7.399 -13.246 1.00 94.50 81 ASN A O 1
ATOM 621 N N . PHE A 1 82 ? 17.709 5.336 -12.508 1.00 95.62 82 PHE A N 1
ATOM 622 C CA . PHE A 1 82 ? 16.316 5.606 -12.142 1.00 95.62 82 PHE A CA 1
ATOM 623 C C . PHE A 1 82 ? 15.427 5.957 -13.351 1.00 95.62 82 PHE A C 1
ATOM 625 O O . PHE A 1 82 ? 14.416 6.649 -13.184 1.00 95.62 82 PHE A O 1
ATOM 632 N N . ASP A 1 83 ? 15.785 5.506 -14.557 1.00 94.19 83 ASP A N 1
ATOM 633 C CA . ASP A 1 83 ? 15.046 5.806 -15.792 1.00 94.19 83 ASP A CA 1
ATOM 634 C C . ASP A 1 83 ? 14.194 4.642 -16.325 1.00 94.19 83 ASP A C 1
ATOM 636 O O . ASP A 1 83 ? 13.330 4.864 -17.179 1.00 94.19 83 ASP A O 1
ATOM 640 N N . ASP A 1 84 ? 14.331 3.446 -15.747 1.00 95.44 84 ASP A N 1
ATOM 641 C CA . ASP A 1 84 ? 13.564 2.273 -16.153 1.00 95.44 84 ASP A CA 1
ATOM 642 C C . ASP A 1 84 ? 12.192 2.174 -15.456 1.00 95.44 84 ASP A C 1
ATOM 644 O O . ASP A 1 84 ? 12.081 2.283 -14.226 1.00 95.44 84 ASP A O 1
ATOM 648 N N . PRO A 1 85 ? 11.099 1.964 -16.217 1.00 97.12 85 PRO A N 1
ATOM 649 C CA . PRO A 1 85 ? 9.770 1.833 -15.647 1.00 97.12 85 PRO A CA 1
ATOM 650 C C . PRO A 1 85 ? 9.603 0.487 -14.940 1.00 97.12 85 PRO A C 1
ATOM 652 O O . PRO A 1 85 ? 9.962 -0.567 -15.464 1.00 97.12 85 PRO A O 1
ATOM 655 N N . TYR A 1 86 ? 8.931 0.506 -13.793 1.00 98.00 86 TYR A N 1
ATOM 656 C CA . TYR A 1 86 ? 8.543 -0.695 -13.061 1.00 98.00 86 TYR A CA 1
ATOM 657 C C . TYR A 1 86 ? 7.038 -0.719 -12.803 1.00 98.00 86 TYR A C 1
ATOM 659 O O . TYR A 1 86 ? 6.327 0.279 -12.963 1.00 98.00 86 TYR A O 1
ATOM 667 N N . SER A 1 87 ? 6.532 -1.887 -12.428 1.00 98.25 87 SER A N 1
ATOM 668 C CA . SER A 1 87 ? 5.142 -2.082 -12.018 1.00 98.25 87 SER A CA 1
ATOM 669 C C . SER A 1 87 ? 5.027 -3.246 -11.040 1.00 98.25 87 SER A C 1
ATOM 671 O O . SER A 1 87 ? 6.000 -3.961 -10.793 1.00 98.25 87 SER A O 1
ATOM 673 N N . GLY A 1 88 ? 3.836 -3.450 -10.483 1.00 98.12 88 GLY A N 1
ATOM 674 C CA . GLY A 1 88 ? 3.566 -4.619 -9.657 1.00 98.12 88 GLY A CA 1
ATOM 675 C C . GLY A 1 88 ? 2.468 -4.378 -8.638 1.00 98.12 88 GLY A C 1
ATOM 676 O O . GLY A 1 88 ? 1.451 -3.758 -8.948 1.00 98.12 88 GLY A O 1
ATOM 677 N N . TYR A 1 89 ? 2.653 -4.879 -7.423 1.00 98.62 89 TYR A N 1
ATOM 678 C CA . TYR A 1 89 ? 1.706 -4.691 -6.331 1.00 98.62 89 TYR A CA 1
ATOM 679 C C . TYR A 1 89 ? 2.393 -4.663 -4.969 1.00 98.62 89 TYR A C 1
ATOM 681 O O . TYR A 1 89 ? 3.452 -5.260 -4.769 1.00 98.62 89 TYR A O 1
ATOM 689 N N . VAL A 1 90 ? 1.719 -4.039 -4.007 1.00 98.75 90 VAL A N 1
ATOM 690 C CA . VAL A 1 90 ? 2.028 -4.134 -2.580 1.00 98.75 90 VAL A CA 1
ATOM 691 C C . VAL A 1 90 ? 0.753 -4.504 -1.837 1.00 98.75 90 VAL A C 1
ATOM 693 O O . VAL A 1 90 ? -0.295 -3.890 -2.018 1.00 98.75 90 VAL A O 1
ATOM 696 N N . THR A 1 91 ? 0.838 -5.519 -0.992 1.00 98.75 91 THR A N 1
ATOM 697 C CA . THR A 1 91 ? -0.254 -5.991 -0.150 1.00 98.75 91 THR A CA 1
ATOM 698 C C . THR A 1 91 ? -0.051 -5.484 1.267 1.00 98.75 91 THR A C 1
ATOM 700 O O . THR A 1 91 ? 0.957 -5.779 1.907 1.00 98.75 91 THR A O 1
ATOM 703 N N . ALA A 1 92 ? -1.042 -4.758 1.768 1.00 98.69 92 ALA A N 1
ATOM 704 C CA . ALA A 1 92 ? -1.111 -4.288 3.140 1.00 98.69 92 ALA A CA 1
ATOM 705 C C . ALA A 1 92 ? -2.015 -5.204 3.978 1.00 98.69 92 ALA A C 1
ATOM 707 O O . ALA A 1 92 ? -3.057 -5.675 3.508 1.00 98.69 92 ALA A O 1
ATOM 708 N N . LEU A 1 93 ? -1.626 -5.434 5.230 1.00 98.75 93 LEU A N 1
ATOM 709 C CA . LEU A 1 93 ? -2.465 -5.996 6.284 1.00 98.75 93 LEU A CA 1
ATOM 710 C C . LEU A 1 93 ? -2.865 -4.867 7.230 1.00 98.75 93 LEU A C 1
ATOM 712 O O . LEU A 1 93 ? -2.022 -4.320 7.933 1.00 98.75 93 LEU A O 1
ATOM 716 N N . VAL A 1 94 ? -4.151 -4.539 7.271 1.00 98.69 94 VAL A N 1
ATOM 717 C CA . VAL A 1 94 ? -4.720 -3.592 8.229 1.00 98.69 94 VAL A CA 1
ATOM 718 C C . VAL A 1 94 ? -5.270 -4.371 9.417 1.00 98.69 94 VAL A C 1
ATOM 720 O O . VAL A 1 94 ? -6.112 -5.259 9.260 1.00 98.69 94 VAL A O 1
ATOM 723 N N . ILE A 1 95 ? -4.786 -4.022 10.603 1.00 98.56 95 ILE A N 1
ATOM 724 C CA . ILE A 1 95 ? -5.149 -4.618 11.887 1.00 98.56 95 ILE A CA 1
ATOM 725 C C . ILE A 1 95 ? -5.910 -3.553 12.663 1.00 98.56 95 ILE A C 1
ATOM 727 O O . ILE A 1 95 ? -5.358 -2.485 12.918 1.00 98.56 95 ILE A O 1
ATOM 731 N N . ALA A 1 96 ? -7.157 -3.816 13.036 1.00 98.38 96 ALA A N 1
ATOM 732 C CA . ALA A 1 96 ? -8.001 -2.834 13.707 1.00 98.38 96 ALA A CA 1
ATOM 733 C C . ALA A 1 96 ? -8.554 -3.372 15.024 1.00 98.38 96 ALA A C 1
ATOM 735 O O . ALA A 1 96 ? -9.054 -4.493 15.092 1.00 98.38 96 ALA A O 1
ATOM 736 N N . GLU A 1 97 ? -8.521 -2.538 16.060 1.00 98.06 97 GLU A N 1
ATOM 737 C CA . GLU A 1 97 ? -9.420 -2.699 17.196 1.00 98.06 97 GLU A CA 1
ATOM 738 C C . GLU A 1 97 ? -10.762 -2.065 16.845 1.00 98.06 97 GLU A C 1
ATOM 740 O O . GLU A 1 97 ? -10.835 -0.902 16.430 1.00 98.06 97 GLU A O 1
ATOM 745 N N . THR A 1 98 ? -11.822 -2.833 17.055 1.00 96.69 98 THR A N 1
ATOM 746 C CA . THR A 1 98 ? -13.194 -2.429 16.767 1.00 96.69 98 THR A CA 1
ATOM 747 C C . THR A 1 98 ? -14.038 -2.408 18.045 1.00 96.69 98 THR A C 1
ATOM 749 O O . THR A 1 98 ? -13.661 -3.003 19.064 1.00 96.69 98 THR A O 1
ATOM 752 N N . GLN A 1 99 ? -15.149 -1.664 18.005 1.00 92.44 99 GLN A N 1
ATOM 753 C CA . GLN A 1 99 ? -16.134 -1.596 19.097 1.00 92.44 99 GLN A CA 1
ATOM 754 C C . GLN A 1 99 ? -16.760 -2.969 19.366 1.00 92.44 99 GLN A C 1
ATOM 756 O O . GLN A 1 99 ? -17.271 -3.567 18.392 1.00 92.44 99 GLN A O 1
#

Foldseek 3Di:
DDKDKDKDKDKFDKDFDKDKDKDKDFDPWFFPDKDKDFPDWDKDFPPDDADWDDWDWDKAFDDGDTGMTMMMIMIHTAHPVRGTIMIIITMMMMITDGD

Secondary structure (DSSP, 8-state):
--EEEEEEEEEEEEESS-EEEEEEEE-SS-EEEEEEEEEEEEEEESSS-----EEEEEEEEEEEETTEEEEEEEEEEE-SSS-S-EEEEEEEEEEEEE-

pLDDT: mean 96.93, std 3.86, range [67.94, 98.81]

Sequence (99 aa):
MPVEFRTSSITIPNGTGRRSIQGTVTFGTNVIRAGVALNGFKLDYANSDHHINVLEADTDIVSISGRTVTFRVEAQYADKNFDDPYSGYVTALVIAETQ